Protein AF-A0A8C0KPA8-F1 (afdb_monomer_lite)

Structure (mmCIF, N/CA/C/O backbone):
data_AF-A0A8C0KPA8-F1
#
_entry.id   AF-A0A8C0KPA8-F1
#
loop_
_atom_site.group_PDB
_atom_site.id
_atom_site.type_symbol
_atom_site.label_atom_id
_atom_site.label_alt_id
_atom_site.label_comp_id
_atom_site.label_asym_id
_atom_site.label_entity_id
_atom_site.label_seq_id
_atom_site.pdbx_PDB_ins_code
_atom_site.Cartn_x
_atom_site.Cartn_y
_atom_site.Cartn_z
_atom_site.occupancy
_atom_site.B_iso_or_equiv
_atom_site.auth_seq_id
_atom_site.auth_comp_id
_atom_site.auth_asym_id
_atom_site.auth_atom_id
_atom_site.pdbx_PDB_model_num
ATOM 1 N N . MET A 1 1 ? -35.218 -19.681 80.958 1.00 49.50 1 MET A N 1
ATOM 2 C CA . MET A 1 1 ? -35.627 -18.274 80.816 1.00 49.50 1 MET A CA 1
ATOM 3 C C . MET A 1 1 ? -36.158 -18.146 79.403 1.00 49.50 1 MET A C 1
ATOM 5 O O . MET A 1 1 ? -35.363 -18.116 78.474 1.00 49.50 1 MET A O 1
ATOM 9 N N . GLU A 1 2 ? -37.473 -18.276 79.237 1.00 62.97 2 GLU A N 1
ATOM 10 C CA . GLU A 1 2 ? -38.130 -18.015 77.952 1.00 62.97 2 GLU A CA 1
ATOM 11 C C . GLU A 1 2 ? -38.094 -16.503 77.719 1.00 62.97 2 GLU A C 1
ATOM 13 O O . GLU A 1 2 ? -38.384 -15.735 78.635 1.00 62.97 2 GLU A O 1
ATOM 18 N N . LEU A 1 3 ? -37.645 -16.081 76.537 1.00 61.56 3 LEU A N 1
ATOM 19 C CA . LEU A 1 3 ? -37.678 -14.677 76.136 1.00 61.56 3 LEU A CA 1
ATOM 20 C C . LEU A 1 3 ? -39.133 -14.197 76.116 1.00 61.56 3 LEU A C 1
ATOM 22 O O . LEU A 1 3 ? -39.991 -14.867 75.541 1.00 61.56 3 LEU A O 1
ATOM 26 N N . GLU A 1 4 ? -39.401 -13.042 76.732 1.00 80.50 4 GLU A N 1
ATOM 27 C CA . GLU A 1 4 ? -40.733 -12.439 76.714 1.00 80.50 4 GLU A CA 1
ATOM 28 C C . GLU A 1 4 ? -41.182 -12.206 75.255 1.00 80.50 4 GLU A C 1
ATOM 30 O O . GLU A 1 4 ? -40.406 -11.668 74.456 1.00 80.50 4 GLU A O 1
ATOM 35 N N . PRO A 1 5 ? -42.418 -12.588 74.879 1.00 83.69 5 PRO A N 1
ATOM 36 C CA . PRO A 1 5 ? -42.917 -12.503 73.502 1.00 83.69 5 PRO A CA 1
ATOM 37 C C . PRO A 1 5 ? -42.788 -11.110 72.871 1.00 83.69 5 PRO A C 1
ATOM 39 O O . PRO A 1 5 ? -42.622 -10.979 71.660 1.00 83.69 5 PRO A O 1
ATOM 42 N N . GLU A 1 6 ? -42.851 -10.068 73.695 1.00 87.25 6 GLU A N 1
ATOM 43 C CA . GLU A 1 6 ? -42.742 -8.665 73.292 1.00 87.25 6 GLU A CA 1
ATOM 44 C C . GLU A 1 6 ? -41.330 -8.312 72.808 1.00 87.25 6 GLU A C 1
ATOM 46 O O . GLU A 1 6 ? -41.174 -7.571 71.835 1.00 87.25 6 GLU A O 1
ATOM 51 N N . LEU A 1 7 ? -40.305 -8.907 73.423 1.00 90.94 7 LEU A N 1
ATOM 52 C CA . LEU A 1 7 ? -38.902 -8.681 73.085 1.00 90.94 7 LEU A CA 1
ATOM 53 C C . LEU A 1 7 ? -38.550 -9.344 71.745 1.00 90.94 7 LEU A C 1
ATOM 55 O O . LEU A 1 7 ? -37.942 -8.714 70.882 1.00 90.94 7 LEU A O 1
ATOM 59 N N . LEU A 1 8 ? -39.047 -10.566 71.519 1.00 91.25 8 LEU A N 1
ATOM 60 C CA . LEU A 1 8 ? -38.933 -11.261 70.228 1.00 91.25 8 LEU A CA 1
ATOM 61 C C . LEU A 1 8 ? -39.644 -10.503 69.098 1.00 91.25 8 LEU A C 1
ATOM 63 O O . LEU A 1 8 ? -39.168 -10.466 67.963 1.00 91.25 8 LEU A O 1
ATOM 67 N N . LEU A 1 9 ? -40.792 -9.889 69.396 1.00 94.06 9 LEU A N 1
ATOM 68 C CA . LEU A 1 9 ? -41.560 -9.127 68.415 1.00 94.06 9 LEU A CA 1
ATOM 69 C C . LEU A 1 9 ? -40.837 -7.832 68.019 1.00 94.06 9 LEU A C 1
ATOM 71 O O . LEU A 1 9 ? -40.849 -7.461 66.842 1.00 94.06 9 LEU A O 1
ATOM 75 N N . GLN A 1 10 ? -40.181 -7.170 68.973 1.00 94.06 10 GLN A N 1
ATOM 76 C CA . GLN A 1 10 ? -39.351 -5.996 68.710 1.00 94.06 10 GLN A CA 1
ATOM 77 C C . GLN A 1 10 ? -38.107 -6.3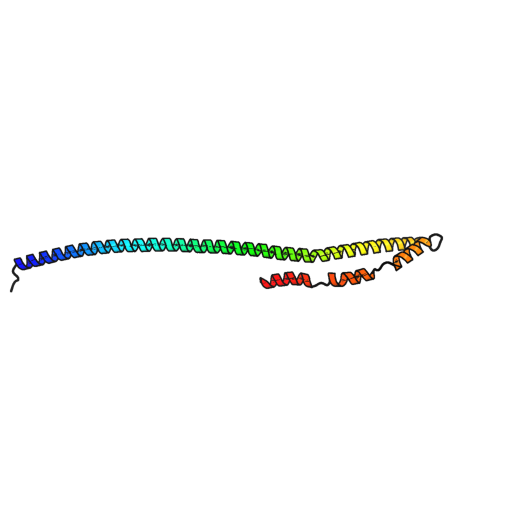50 67.877 1.00 94.06 10 GLN A C 1
ATOM 79 O O . GLN A 1 10 ? -37.858 -5.713 66.854 1.00 94.06 10 GLN A O 1
ATOM 84 N N . GLU A 1 11 ? -37.389 -7.417 68.231 1.00 95.00 11 GLU A N 1
ATOM 85 C CA . GLU A 1 11 ? -36.206 -7.881 67.490 1.00 95.00 11 GLU A CA 1
ATOM 86 C C . GLU A 1 11 ? -36.548 -8.292 66.044 1.00 95.00 11 GLU A C 1
ATOM 88 O O . GLU A 1 11 ? -35.823 -7.975 65.093 1.00 95.00 11 GLU A O 1
ATOM 93 N N . ALA A 1 12 ? -37.703 -8.934 65.839 1.00 95.81 12 ALA A N 1
ATOM 94 C CA . ALA A 1 12 ? -38.192 -9.271 64.506 1.00 95.81 12 ALA A CA 1
ATOM 95 C C . ALA A 1 12 ? -38.477 -8.020 63.657 1.00 95.81 12 ALA A C 1
ATOM 97 O O . ALA A 1 12 ? -38.182 -8.012 62.460 1.00 95.81 12 ALA A O 1
ATOM 98 N N . ARG A 1 13 ? -39.021 -6.949 64.253 1.00 96.44 13 ARG A N 1
ATOM 99 C CA . ARG A 1 13 ? -39.269 -5.678 63.548 1.00 96.44 13 ARG A CA 1
ATOM 100 C C . ARG A 1 13 ? -37.968 -5.026 63.094 1.00 96.44 13 ARG A C 1
ATOM 102 O O . ARG A 1 13 ? -37.858 -4.668 61.923 1.00 96.44 13 ARG A O 1
ATOM 109 N N . GLU A 1 14 ? -36.985 -4.939 63.983 1.00 96.94 14 GLU A N 1
ATOM 110 C CA . GLU A 1 14 ? -35.662 -4.378 63.679 1.00 96.94 14 GLU A CA 1
ATOM 111 C C . GLU A 1 14 ? -34.947 -5.195 62.594 1.00 96.94 14 GLU A C 1
ATOM 113 O O . GLU A 1 14 ? -34.404 -4.640 61.637 1.00 96.94 14 GLU A O 1
ATOM 118 N N . SER A 1 15 ? -35.042 -6.526 62.670 1.00 97.12 15 SER A N 1
ATOM 119 C CA . SER A 1 15 ? -34.506 -7.433 61.649 1.00 97.12 15 SER A CA 1
ATOM 120 C C . SER A 1 15 ? -35.165 -7.230 60.281 1.00 97.12 15 SER A C 1
ATOM 122 O O . SER A 1 15 ? -34.482 -7.207 59.253 1.00 97.12 15 SER A O 1
ATOM 124 N N . VAL A 1 16 ? -36.490 -7.049 60.242 1.00 98.06 16 VAL A N 1
ATOM 125 C CA . VAL A 1 16 ? -37.224 -6.755 59.002 1.00 98.06 16 VAL A CA 1
ATOM 126 C C . VAL A 1 16 ? -36.798 -5.406 58.426 1.00 98.06 16 VAL A C 1
ATOM 128 O O . VAL A 1 16 ? -36.574 -5.306 57.218 1.00 98.06 16 VAL A O 1
ATOM 131 N N . GLU A 1 17 ? -36.649 -4.379 59.258 1.00 98.00 17 GLU A N 1
ATOM 132 C CA . GLU A 1 17 ? -36.230 -3.048 58.816 1.00 98.00 17 GLU A CA 1
ATOM 133 C C . GLU A 1 17 ? -34.793 -3.058 58.263 1.00 98.00 17 GLU A C 1
ATOM 135 O O . GLU A 1 17 ? -34.533 -2.530 57.173 1.00 98.00 17 GLU A O 1
ATOM 140 N N . ALA A 1 18 ? -33.879 -3.771 58.929 1.00 97.94 18 ALA A N 1
ATOM 141 C CA . ALA A 1 18 ? -32.518 -4.000 58.450 1.00 97.94 18 ALA A CA 1
ATOM 142 C C . ALA A 1 18 ? -32.502 -4.739 57.099 1.00 97.94 18 ALA A C 1
ATOM 144 O O . ALA A 1 18 ? -31.841 -4.297 56.153 1.00 97.94 18 ALA A O 1
ATOM 145 N N . ALA A 1 19 ? -33.285 -5.814 56.958 1.00 98.25 19 ALA A N 1
ATOM 146 C CA . ALA A 1 19 ? -33.400 -6.564 55.707 1.00 98.25 19 ALA A CA 1
ATOM 147 C C . ALA A 1 19 ? -33.981 -5.711 54.565 1.00 98.25 19 ALA A C 1
ATOM 149 O O . ALA A 1 19 ? -33.520 -5.788 53.421 1.00 98.25 19 ALA A O 1
ATOM 150 N N . GLN A 1 20 ? -34.965 -4.854 54.856 1.00 98.31 20 GLN A N 1
ATOM 151 C CA . GLN A 1 20 ? -35.514 -3.910 53.881 1.00 98.31 20 GLN A CA 1
ATOM 152 C C . GLN A 1 20 ? -34.472 -2.883 53.433 1.00 98.31 20 GLN A C 1
ATOM 154 O O . GLN A 1 20 ? -34.390 -2.586 52.236 1.00 98.31 20 GLN A O 1
ATOM 159 N N . SER A 1 21 ? -33.669 -2.363 54.363 1.00 98.38 21 SER A N 1
ATOM 160 C CA . SER A 1 21 ? -32.569 -1.452 54.049 1.00 98.38 21 SER A CA 1
ATOM 161 C C . SER A 1 21 ? -31.531 -2.122 53.146 1.00 98.38 21 SER A C 1
ATOM 163 O O . SER A 1 21 ? -31.235 -1.616 52.061 1.00 98.38 21 SER A O 1
ATOM 165 N N . TYR A 1 22 ? -31.090 -3.327 53.513 1.00 98.19 22 TYR A N 1
ATOM 166 C CA . TYR A 1 22 ? -30.120 -4.100 52.741 1.00 98.19 22 TYR A CA 1
ATOM 167 C C . TYR A 1 22 ? -30.622 -4.428 51.328 1.00 98.19 22 TYR A C 1
ATOM 169 O O . TYR A 1 22 ? -29.901 -4.260 50.344 1.00 98.19 22 TYR A O 1
ATOM 177 N N . ARG A 1 23 ? -31.901 -4.804 51.187 1.00 98.44 23 ARG A N 1
ATOM 178 C CA . ARG A 1 23 ? -32.532 -5.034 49.878 1.00 98.44 23 ARG A CA 1
ATOM 179 C C . ARG A 1 23 ? -32.490 -3.787 48.988 1.00 98.44 23 ARG A C 1
ATOM 181 O O . ARG A 1 23 ? -32.254 -3.916 47.786 1.00 98.44 23 ARG A O 1
ATOM 188 N N . ARG A 1 24 ? -32.725 -2.591 49.546 1.00 98.44 24 ARG A N 1
ATOM 189 C CA . ARG A 1 24 ? -32.636 -1.325 48.792 1.00 98.44 24 ARG A CA 1
ATOM 190 C C . ARG A 1 24 ? -31.210 -1.069 48.313 1.00 98.44 24 ARG A C 1
ATOM 192 O O . ARG A 1 24 ? -31.022 -0.762 47.138 1.00 98.44 24 ARG A O 1
ATOM 199 N N . GLU A 1 25 ? -30.223 -1.255 49.185 1.00 98.62 25 GLU A N 1
ATOM 200 C CA . GLU A 1 25 ? -28.813 -1.058 48.841 1.00 98.62 25 GLU A CA 1
ATOM 201 C C . GLU A 1 25 ? -28.343 -2.047 47.761 1.00 98.62 25 GLU A C 1
ATOM 203 O O . GLU A 1 25 ? -27.729 -1.649 46.769 1.00 98.62 25 GLU A O 1
ATOM 208 N N . LEU A 1 26 ? -28.703 -3.330 47.880 1.00 98.62 26 LEU A N 1
ATOM 209 C CA . LEU A 1 26 ? -28.431 -4.326 46.840 1.00 98.62 26 LEU A CA 1
ATOM 210 C C . LEU A 1 26 ? -29.101 -3.966 45.509 1.00 98.62 26 LEU A C 1
ATOM 212 O O . LEU A 1 26 ? -28.491 -4.130 44.452 1.00 98.62 26 LEU A O 1
ATOM 216 N N . GLY A 1 27 ? -30.326 -3.435 45.547 1.00 98.56 27 GLY A N 1
ATOM 217 C CA . GLY A 1 27 ? -31.019 -2.928 44.363 1.00 98.56 27 GLY A CA 1
ATOM 218 C C . GLY A 1 27 ? -30.236 -1.817 43.656 1.00 98.56 27 GLY A C 1
ATOM 219 O O . GLY A 1 27 ? -30.047 -1.877 42.439 1.00 98.56 27 GLY A O 1
ATOM 220 N N . GLN A 1 28 ? -29.712 -0.851 44.416 1.00 98.50 28 GLN A N 1
ATOM 221 C CA . GLN A 1 28 ? -28.872 0.227 43.882 1.00 98.50 28 GLN A CA 1
ATOM 222 C C . GLN A 1 28 ? -27.557 -0.308 43.300 1.00 98.50 28 GLN A C 1
ATOM 224 O O . GLN A 1 28 ? -27.184 0.053 42.182 1.00 98.50 28 GLN A O 1
ATOM 229 N N . ARG A 1 29 ? -26.878 -1.226 44.000 1.00 98.56 29 ARG A N 1
ATOM 230 C CA . ARG A 1 29 ? -25.639 -1.854 43.507 1.00 98.56 29 ARG A CA 1
ATOM 231 C C . ARG A 1 29 ? -25.871 -2.643 42.217 1.00 98.56 29 ARG A C 1
ATOM 233 O O . ARG A 1 29 ? -25.063 -2.551 41.295 1.00 98.56 29 ARG A O 1
ATOM 240 N N . LEU A 1 30 ? -26.986 -3.369 42.104 1.00 98.75 30 LEU A N 1
ATOM 241 C CA . LEU A 1 30 ? -27.364 -4.075 40.873 1.00 98.75 30 LEU A CA 1
ATOM 242 C C . LEU A 1 30 ? -27.599 -3.112 39.705 1.00 98.75 30 LEU A C 1
ATOM 244 O O . LEU A 1 30 ? -27.206 -3.415 38.577 1.00 98.75 30 LEU A O 1
ATOM 248 N N . GLN A 1 31 ? -28.216 -1.956 39.955 1.00 98.44 31 GLN A N 1
ATOM 249 C CA . GLN A 1 31 ? -28.381 -0.921 38.937 1.00 98.44 31 GLN A CA 1
ATOM 250 C C . GLN A 1 31 ? -27.027 -0.350 38.497 1.00 98.44 31 GLN A C 1
ATOM 252 O O . GLN A 1 31 ? -26.763 -0.285 37.297 1.00 98.44 31 GLN A O 1
ATOM 257 N N . GLY A 1 32 ? -26.140 -0.036 39.447 1.00 98.62 32 GLY A N 1
ATOM 258 C CA . GLY A 1 32 ? -24.773 0.404 39.154 1.00 98.62 32 GLY A CA 1
ATOM 259 C C . GLY A 1 32 ? -23.986 -0.624 38.335 1.00 98.62 32 GLY A C 1
ATOM 260 O O . GLY A 1 32 ? -23.309 -0.267 37.375 1.00 98.62 32 GLY A O 1
ATOM 261 N N . LEU A 1 33 ? -24.141 -1.917 38.635 1.00 98.75 33 LEU A N 1
ATOM 262 C CA . LEU A 1 33 ? -23.484 -2.994 37.892 1.00 98.75 33 LEU A CA 1
ATOM 263 C C . LEU A 1 33 ? -23.994 -3.106 36.446 1.00 98.75 33 LEU A C 1
ATOM 265 O O . LEU A 1 33 ? -23.212 -3.351 35.526 1.00 98.75 33 LEU A O 1
ATOM 269 N N . ARG A 1 34 ? -25.303 -2.918 36.225 1.00 98.69 34 ARG A N 1
ATOM 270 C CA . ARG A 1 34 ? -25.888 -2.888 34.872 1.00 98.69 34 ARG A CA 1
ATOM 271 C C . ARG A 1 34 ? -25.338 -1.722 34.060 1.00 98.69 34 ARG A C 1
ATOM 273 O O . ARG A 1 34 ? -24.989 -1.915 32.898 1.00 98.69 34 ARG A O 1
ATOM 280 N N . GLU A 1 35 ? -25.221 -0.557 34.683 1.00 98.69 35 GLU A N 1
ATOM 281 C CA . GLU A 1 35 ? -24.696 0.644 34.042 1.00 98.69 35 GLU A CA 1
ATOM 282 C C . GLU A 1 35 ? -23.203 0.509 33.714 1.00 98.69 35 GLU A C 1
ATOM 284 O O . GLU A 1 35 ? -22.807 0.708 32.568 1.00 98.69 35 GLU A O 1
ATOM 289 N N . ALA A 1 36 ? -22.387 0.033 34.658 1.00 98.62 36 ALA A N 1
ATOM 290 C CA . ALA A 1 36 ? -20.976 -0.258 34.407 1.00 98.62 36 ALA A CA 1
ATOM 291 C C . ALA A 1 36 ? -20.798 -1.260 33.252 1.00 98.62 36 ALA A C 1
ATOM 293 O O . ALA A 1 36 ? -19.953 -1.083 32.374 1.00 98.62 36 ALA A O 1
ATOM 294 N N . ARG A 1 37 ? -21.646 -2.297 33.190 1.00 98.81 37 ARG A N 1
ATOM 295 C CA . ARG A 1 37 ? -21.622 -3.275 32.094 1.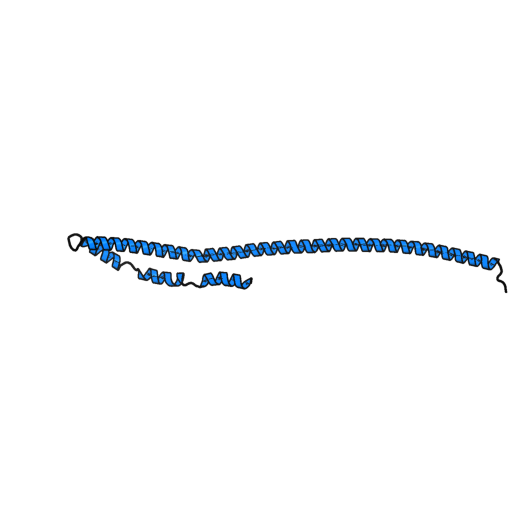00 98.81 37 ARG A CA 1
ATOM 296 C C . ARG A 1 37 ? -21.976 -2.650 30.745 1.00 98.81 37 ARG A C 1
ATOM 298 O O . ARG A 1 37 ? -21.395 -3.047 29.735 1.00 98.81 37 ARG A O 1
ATOM 305 N N . ARG A 1 38 ? -22.927 -1.713 30.714 1.00 98.69 38 ARG A N 1
ATOM 306 C CA . ARG A 1 38 ? -23.296 -0.960 29.507 1.00 98.69 38 ARG A CA 1
ATOM 307 C C . ARG A 1 38 ? -22.117 -0.116 29.028 1.00 98.69 38 ARG A C 1
ATOM 309 O O . ARG A 1 38 ? -21.708 -0.263 27.881 1.00 98.69 38 ARG A O 1
ATOM 316 N N . GLN A 1 39 ? -21.513 0.655 29.930 1.00 98.69 39 GLN A N 1
ATOM 317 C CA . GLN A 1 39 ? -20.366 1.513 29.627 1.00 98.69 39 GLN A CA 1
ATOM 318 C C . GLN A 1 39 ? -19.177 0.723 29.077 1.00 98.69 39 GLN A C 1
ATOM 320 O O . GLN A 1 39 ? -18.605 1.119 28.067 1.00 98.69 39 GLN A O 1
ATOM 325 N N . ILE A 1 40 ? -18.846 -0.429 29.674 1.00 98.69 40 ILE A N 1
ATOM 326 C CA . ILE A 1 40 ? -17.767 -1.301 29.177 1.00 98.69 40 ILE A CA 1
ATOM 327 C C . ILE A 1 40 ? -18.056 -1.791 27.753 1.00 98.69 40 ILE A C 1
ATOM 329 O O . ILE A 1 40 ? -17.156 -1.849 26.920 1.00 98.69 40 ILE A O 1
ATOM 333 N N . LYS A 1 41 ? -19.304 -2.166 27.449 1.00 98.75 41 LYS A N 1
ATOM 334 C CA . LYS A 1 41 ? -19.667 -2.629 26.101 1.00 98.75 41 LYS A CA 1
ATOM 335 C C . LYS A 1 41 ? -19.585 -1.507 25.069 1.00 98.75 41 LYS A C 1
ATOM 337 O O . LYS A 1 41 ? -19.109 -1.748 23.960 1.00 98.75 41 LYS A O 1
ATOM 342 N N . GLU A 1 42 ? -20.047 -0.314 25.430 1.00 98.75 42 GLU A N 1
ATOM 343 C CA . GLU A 1 42 ? -20.021 0.863 24.561 1.00 98.75 42 GLU A CA 1
ATOM 344 C C . GLU A 1 42 ? -18.593 1.327 24.294 1.00 98.75 42 GLU A C 1
ATOM 346 O O . GLU A 1 42 ? -18.214 1.449 23.129 1.00 98.75 42 GLU A O 1
ATOM 351 N N . SER A 1 43 ? -17.775 1.477 25.339 1.00 98.69 43 SER A N 1
ATOM 352 C CA . SER A 1 43 ? -16.372 1.866 25.190 1.00 98.69 43 SER A CA 1
ATOM 353 C C . SER A 1 43 ? -15.598 0.833 24.376 1.00 98.69 43 SER A C 1
ATOM 355 O O . SER A 1 43 ? -14.910 1.195 23.427 1.00 98.69 43 SER A O 1
ATOM 357 N N . ALA A 1 44 ? -15.796 -0.464 24.634 1.00 98.75 44 ALA A N 1
ATOM 358 C CA . ALA A 1 44 ? -15.176 -1.517 23.839 1.00 98.75 44 ALA A CA 1
ATOM 359 C C . ALA A 1 44 ? -15.6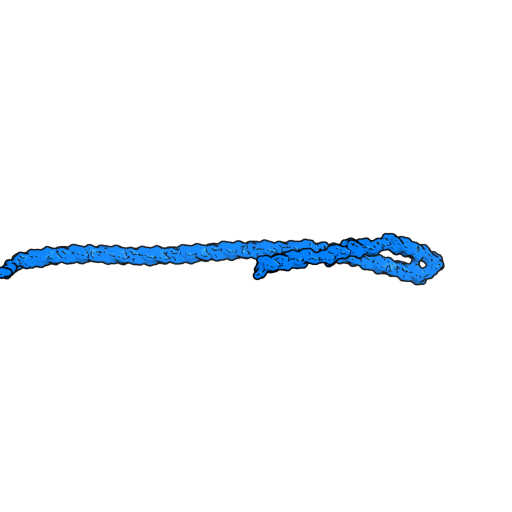12 -1.478 22.365 1.00 98.75 44 ALA A C 1
ATOM 361 O O . ALA A 1 44 ? -14.816 -1.814 21.489 1.00 98.75 44 ALA A O 1
ATOM 362 N N . SER A 1 45 ? -16.861 -1.103 22.065 1.00 98.75 45 SER A N 1
ATOM 363 C CA . SER A 1 45 ? -17.304 -0.931 20.677 1.00 98.75 45 SER A CA 1
ATOM 364 C C . SER A 1 45 ? -16.631 0.253 20.010 1.00 98.75 45 SER A C 1
ATOM 366 O O . SER A 1 45 ? -16.034 0.080 18.953 1.00 98.75 45 SER A O 1
ATOM 368 N N . GLN A 1 46 ? -16.640 1.409 20.668 1.00 98.75 46 GLN A N 1
ATOM 369 C CA . GLN A 1 46 ? -15.992 2.616 20.166 1.00 98.75 46 GLN A CA 1
ATOM 370 C C . GLN A 1 46 ? -14.498 2.387 19.925 1.00 98.75 46 GLN A C 1
ATOM 372 O O . GLN A 1 46 ? -13.993 2.707 18.853 1.00 98.75 46 GLN A O 1
ATOM 377 N N . THR A 1 47 ? -13.791 1.755 20.867 1.00 98.69 47 THR A N 1
ATOM 378 C CA . THR A 1 47 ? -12.371 1.425 20.700 1.00 98.69 47 THR A CA 1
ATOM 379 C C . THR A 1 47 ? -12.143 0.489 19.515 1.00 98.69 47 THR A C 1
ATOM 381 O O . THR A 1 47 ? -11.217 0.712 18.738 1.00 98.69 47 THR A O 1
ATOM 384 N N . ARG A 1 48 ? -12.987 -0.536 19.328 1.00 98.88 48 ARG A N 1
ATOM 385 C CA . ARG A 1 48 ? -12.890 -1.430 18.162 1.00 98.88 48 ARG A CA 1
ATOM 386 C C . ARG A 1 48 ? -13.064 -0.670 16.849 1.00 98.88 48 ARG A C 1
ATOM 388 O O . ARG A 1 48 ? -12.325 -0.944 15.906 1.00 98.88 48 ARG A O 1
ATOM 395 N N . ASP A 1 49 ? -14.011 0.257 16.785 1.00 98.81 49 ASP A N 1
ATOM 396 C CA . ASP A 1 49 ? -14.296 1.017 15.566 1.00 98.81 49 ASP A CA 1
ATOM 397 C C . ASP A 1 49 ? -13.172 2.015 15.253 1.00 98.81 49 ASP A C 1
ATOM 399 O O . ASP A 1 49 ? -12.696 2.060 14.120 1.00 98.81 49 ASP A O 1
ATOM 403 N N . VAL A 1 50 ? -12.650 2.712 16.269 1.00 98.75 50 VAL A N 1
ATOM 404 C CA . VAL A 1 50 ? -11.486 3.604 16.134 1.00 98.75 50 VAL A CA 1
ATOM 405 C C . VAL A 1 50 ? -10.249 2.843 15.660 1.00 98.75 50 VAL A C 1
ATOM 407 O O . VAL A 1 50 ? -9.568 3.297 14.744 1.00 98.75 50 VAL A O 1
ATOM 410 N N . LEU A 1 51 ? -9.963 1.668 16.232 1.00 98.88 51 LEU A N 1
ATOM 411 C CA . LEU A 1 51 ? -8.822 0.852 15.805 1.00 98.88 51 LEU A CA 1
ATOM 412 C C . LEU A 1 51 ? -8.958 0.414 14.344 1.00 98.88 51 LEU A C 1
ATOM 414 O O . LEU A 1 51 ? -8.005 0.530 13.577 1.00 98.88 51 LEU A O 1
ATOM 418 N N . LYS A 1 52 ? -10.142 -0.060 13.939 1.00 98.81 52 LYS A N 1
ATOM 419 C CA . LYS A 1 52 ? -10.395 -0.440 12.541 1.00 98.81 52 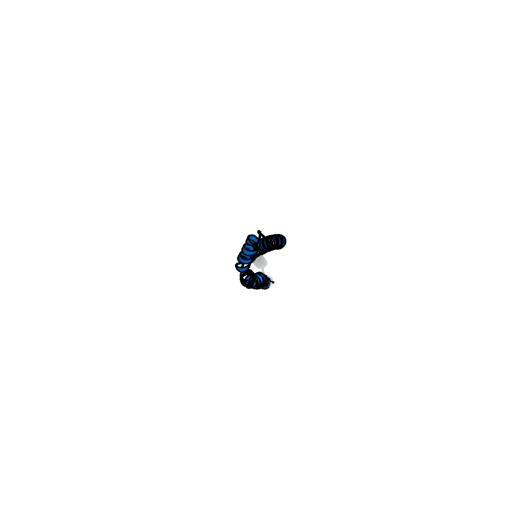LYS A CA 1
ATOM 420 C C . LYS A 1 52 ? -10.182 0.738 11.598 1.00 98.81 52 LYS A C 1
ATOM 422 O O . LYS A 1 52 ? -9.516 0.569 10.581 1.00 98.81 52 LYS A O 1
ATOM 427 N N . GLN A 1 53 ? -10.715 1.908 11.947 1.00 98.75 53 GLN A N 1
ATOM 428 C CA . GLN A 1 53 ? -10.552 3.111 11.141 1.00 98.75 53 GLN A CA 1
ATOM 429 C C . GLN A 1 53 ? -9.075 3.494 11.019 1.00 98.75 53 GLN A C 1
ATOM 431 O O . GLN A 1 53 ? -8.575 3.624 9.908 1.00 98.75 53 GLN A O 1
ATOM 436 N N . HIS A 1 54 ? -8.353 3.547 12.140 1.00 98.75 54 HIS A N 1
ATOM 437 C CA . HIS A 1 54 ? -6.936 3.900 12.160 1.00 98.75 54 HIS A CA 1
ATOM 438 C C . HIS A 1 54 ? -6.088 2.989 11.261 1.00 98.75 54 HIS A C 1
ATOM 440 O O . HIS A 1 54 ? -5.280 3.468 10.467 1.00 98.75 54 HIS A O 1
ATOM 446 N N . PHE A 1 55 ? -6.292 1.670 11.332 1.00 98.75 55 PHE A N 1
ATOM 447 C CA . PHE A 1 55 ? -5.558 0.735 10.478 1.00 98.75 55 PHE A CA 1
ATOM 448 C C . PHE A 1 55 ? -5.987 0.795 9.009 1.00 98.75 55 PHE A C 1
ATOM 450 O O . PHE A 1 55 ? -5.161 0.531 8.136 1.00 98.75 55 PHE A O 1
ATOM 457 N N . ASN A 1 56 ? -7.240 1.137 8.710 1.00 98.69 56 ASN A N 1
ATOM 458 C CA . ASN A 1 56 ? -7.675 1.362 7.333 1.00 98.69 56 ASN A CA 1
ATOM 459 C C . ASN A 1 56 ? -7.033 2.626 6.747 1.00 98.69 56 ASN A C 1
ATOM 461 O O . ASN A 1 56 ? -6.528 2.577 5.627 1.00 98.69 56 ASN A O 1
ATOM 465 N N . ASP A 1 57 ? -6.968 3.712 7.518 1.00 98.69 57 ASP A N 1
ATOM 466 C CA . ASP A 1 57 ? -6.303 4.955 7.114 1.00 98.69 57 ASP A CA 1
ATOM 467 C C . ASP A 1 57 ? -4.800 4.739 6.904 1.00 98.69 57 ASP A C 1
ATOM 469 O O . ASP A 1 57 ? -4.230 5.200 5.911 1.00 98.69 57 ASP A O 1
ATOM 473 N N . LEU A 1 58 ? -4.160 3.973 7.796 1.00 98.69 58 LEU A N 1
ATOM 474 C CA . LEU A 1 58 ? -2.749 3.617 7.671 1.00 98.69 58 LEU A CA 1
ATOM 475 C C . LEU A 1 58 ? -2.490 2.787 6.408 1.00 98.69 58 LEU A C 1
ATOM 477 O O . LEU A 1 58 ? -1.569 3.097 5.656 1.00 98.69 58 LEU A O 1
ATOM 481 N N . LYS A 1 59 ? -3.319 1.768 6.139 1.00 98.62 59 LYS A N 1
ATOM 482 C CA . LYS A 1 59 ? -3.229 0.966 4.906 1.00 98.62 59 LYS A CA 1
ATOM 483 C C . LYS A 1 59 ? -3.420 1.824 3.660 1.00 98.62 59 LYS A C 1
ATOM 485 O O . LYS A 1 59 ? -2.659 1.675 2.712 1.00 98.62 59 LYS A O 1
ATOM 490 N N . GLY A 1 60 ? -4.402 2.726 3.670 1.00 98.56 60 GLY A N 1
ATOM 491 C CA . GLY A 1 60 ? -4.650 3.642 2.558 1.00 98.56 60 GLY A CA 1
ATOM 492 C C . GLY A 1 60 ? -3.481 4.597 2.316 1.00 98.56 60 GLY A C 1
ATOM 493 O O . GLY A 1 60 ? -3.093 4.815 1.173 1.00 98.56 60 GLY A O 1
ATOM 494 N N . THR A 1 61 ? -2.881 5.123 3.384 1.00 98.56 61 THR A N 1
ATOM 495 C CA . THR A 1 61 ? -1.707 6.006 3.297 1.00 98.56 61 THR A CA 1
ATOM 496 C C . THR A 1 61 ? -0.485 5.258 2.771 1.00 98.56 61 THR A C 1
ATOM 498 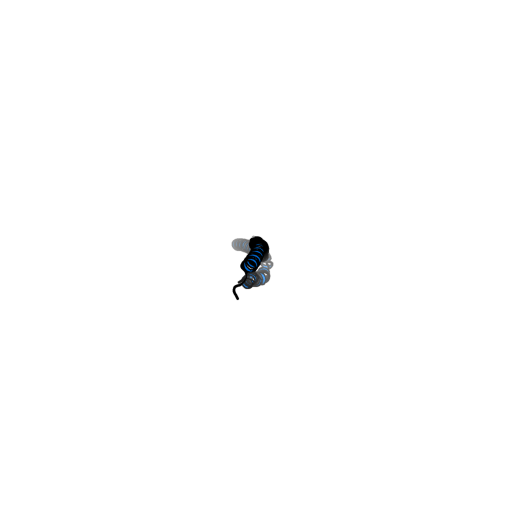O O . THR A 1 61 ? 0.167 5.728 1.844 1.00 98.56 61 THR A O 1
ATOM 501 N N . LEU A 1 62 ? -0.201 4.070 3.313 1.00 98.62 62 LEU A N 1
ATOM 502 C CA . LEU A 1 62 ? 0.912 3.239 2.859 1.00 98.62 62 LEU A CA 1
ATOM 503 C C . LEU A 1 62 ? 0.739 2.815 1.396 1.00 98.62 62 LEU A C 1
ATOM 505 O O . LEU A 1 62 ? 1.702 2.872 0.643 1.00 98.62 62 LEU A O 1
ATOM 509 N N . GLY A 1 63 ? -0.478 2.440 0.988 1.00 98.50 63 GLY A N 1
ATOM 510 C CA . GLY A 1 63 ? -0.788 2.102 -0.402 1.00 98.50 63 GLY A CA 1
ATOM 511 C C . GLY A 1 63 ? -0.445 3.243 -1.358 1.00 98.50 63 GLY A C 1
ATOM 512 O O . GLY A 1 63 ? 0.309 3.035 -2.299 1.00 98.50 63 GLY A O 1
ATOM 513 N N . LYS A 1 64 ? -0.888 4.469 -1.050 1.00 98.44 64 LYS A N 1
ATOM 514 C CA . LYS A 1 64 ? -0.560 5.653 -1.861 1.00 98.44 64 LYS A CA 1
ATOM 515 C C . LYS A 1 64 ? 0.944 5.904 -1.962 1.00 98.44 64 LYS A C 1
ATOM 517 O O . LYS A 1 64 ? 1.437 6.146 -3.054 1.00 98.44 64 LYS A O 1
ATOM 522 N N . LEU A 1 65 ? 1.675 5.807 -0.849 1.00 98.50 65 LEU A N 1
ATOM 523 C CA . LEU A 1 65 ? 3.131 5.994 -0.851 1.00 98.50 65 LEU A CA 1
ATOM 524 C C . LEU A 1 65 ? 3.853 4.929 -1.689 1.00 98.50 65 LEU A C 1
ATOM 526 O O . LEU A 1 65 ? 4.841 5.233 -2.356 1.00 98.50 65 LEU A O 1
ATOM 530 N N . LEU A 1 66 ? 3.370 3.683 -1.663 1.00 98.25 66 LEU A N 1
ATOM 531 C CA . LEU A 1 66 ? 3.906 2.608 -2.498 1.00 98.25 66 LEU A CA 1
ATOM 532 C C . LEU A 1 66 ? 3.613 2.853 -3.982 1.00 98.25 66 LEU A C 1
ATOM 534 O O . LEU A 1 66 ? 4.520 2.696 -4.796 1.00 98.25 66 LEU A O 1
ATOM 538 N N . ASP A 1 67 ? 2.399 3.288 -4.322 1.00 98.38 67 ASP A N 1
ATOM 539 C CA . ASP A 1 67 ? 2.017 3.626 -5.697 1.00 98.38 67 ASP A CA 1
ATOM 540 C C . ASP A 1 67 ? 2.851 4.803 -6.233 1.00 98.38 67 ASP A C 1
ATOM 542 O O . ASP A 1 67 ? 3.405 4.728 -7.329 1.00 98.38 67 ASP A O 1
ATOM 546 N N . GLU A 1 68 ? 3.018 5.867 -5.441 1.00 98.12 68 GLU A N 1
ATOM 547 C CA . GLU A 1 68 ? 3.870 7.015 -5.779 1.00 98.12 68 GLU A CA 1
ATOM 548 C C . GLU A 1 68 ? 5.331 6.593 -5.991 1.00 98.12 68 GLU A C 1
ATOM 550 O O . GLU A 1 68 ? 5.977 7.010 -6.962 1.00 98.12 68 GLU A O 1
ATOM 555 N N . ARG A 1 69 ? 5.859 5.726 -5.114 1.00 96.44 69 ARG A N 1
ATOM 556 C CA . ARG A 1 69 ? 7.230 5.224 -5.250 1.00 96.44 69 ARG A CA 1
ATOM 557 C C . ARG A 1 69 ? 7.385 4.346 -6.487 1.00 96.44 69 ARG A C 1
ATOM 559 O O . ARG A 1 69 ? 8.400 4.468 -7.167 1.00 96.44 69 ARG A O 1
ATOM 566 N N . LEU A 1 70 ? 6.401 3.502 -6.792 1.00 96.19 70 LEU A N 1
ATOM 567 C CA . LEU A 1 70 ? 6.402 2.669 -7.992 1.00 96.19 70 LEU A CA 1
ATOM 568 C C . LEU A 1 70 ? 6.424 3.531 -9.255 1.00 96.19 70 LEU A C 1
ATOM 570 O O . LEU A 1 70 ? 7.273 3.315 -10.113 1.00 96.19 70 LEU A O 1
ATOM 574 N N . VAL A 1 71 ? 5.548 4.535 -9.345 1.00 97.81 71 VAL A N 1
ATOM 575 C CA . VAL A 1 71 ? 5.519 5.468 -10.483 1.00 97.81 71 VAL A CA 1
ATOM 576 C C . VAL A 1 71 ? 6.871 6.155 -10.659 1.00 97.81 71 VAL A C 1
ATOM 578 O O . VAL A 1 71 ? 7.396 6.188 -11.768 1.00 97.81 71 VAL A O 1
ATOM 581 N N . THR A 1 72 ? 7.462 6.645 -9.568 1.00 94.88 72 THR A N 1
ATOM 582 C CA . THR A 1 72 ? 8.786 7.286 -9.605 1.00 94.88 72 THR A CA 1
ATOM 583 C C . THR A 1 72 ? 9.860 6.326 -10.123 1.00 94.88 72 THR A C 1
ATOM 585 O O . THR A 1 72 ? 10.650 6.691 -10.984 1.00 94.88 72 THR A O 1
ATOM 588 N N . LEU A 1 73 ? 9.875 5.079 -9.640 1.00 93.50 73 LEU A N 1
ATOM 589 C CA . LEU A 1 73 ? 10.856 4.079 -10.070 1.00 93.50 73 LEU A CA 1
ATOM 590 C C . LEU A 1 73 ? 10.696 3.687 -11.538 1.00 93.50 73 LEU A C 1
ATOM 592 O O . LEU A 1 73 ? 11.693 3.506 -12.230 1.00 93.50 73 LEU A O 1
ATOM 596 N N . LEU A 1 74 ? 9.460 3.576 -12.022 1.00 94.06 74 LEU A N 1
ATOM 597 C CA . LEU A 1 74 ? 9.197 3.320 -13.437 1.00 94.06 74 LEU A CA 1
ATOM 598 C C . LEU A 1 74 ? 9.699 4.481 -14.305 1.00 94.06 74 LEU A C 1
ATOM 600 O O . LEU A 1 74 ? 10.374 4.243 -15.297 1.00 94.06 74 LEU A O 1
ATOM 604 N N . GLN A 1 75 ? 9.480 5.728 -13.882 1.00 94.56 75 GLN A N 1
ATOM 605 C CA . GLN A 1 75 ? 10.016 6.902 -14.580 1.00 94.56 75 GLN A CA 1
ATOM 606 C C . GLN A 1 75 ? 11.552 6.949 -14.577 1.00 94.56 75 GLN A C 1
ATOM 608 O O . GLN A 1 75 ? 12.153 7.348 -15.575 1.00 94.56 75 GLN A O 1
ATOM 613 N N . GLU A 1 76 ? 12.201 6.546 -13.479 1.00 89.25 76 GLU A N 1
ATOM 614 C CA . GLU A 1 76 ? 13.664 6.412 -13.419 1.00 89.25 76 GLU A CA 1
ATOM 615 C C . GLU A 1 76 ? 14.160 5.370 -14.441 1.00 89.25 76 GLU A C 1
ATOM 617 O O . GLU A 1 76 ? 15.133 5.626 -15.152 1.00 89.25 76 GLU A O 1
ATOM 622 N N . VAL A 1 77 ? 13.467 4.230 -14.566 1.00 89.06 77 VAL A N 1
ATOM 623 C CA . VAL A 1 77 ? 13.767 3.198 -15.576 1.00 89.06 77 VAL A CA 1
ATOM 624 C C . VAL A 1 77 ? 13.596 3.741 -16.995 1.00 89.06 77 VAL A C 1
ATOM 626 O O . VAL A 1 77 ? 14.531 3.622 -17.787 1.00 89.06 77 VAL A O 1
ATOM 629 N N . ASP A 1 78 ? 12.466 4.384 -17.297 1.00 91.19 78 ASP A N 1
ATOM 630 C CA . ASP A 1 78 ? 12.190 4.970 -18.617 1.00 91.19 78 ASP A CA 1
ATOM 631 C C . ASP A 1 78 ? 13.246 6.021 -18.995 1.00 91.19 78 ASP A C 1
ATOM 633 O O . ASP A 1 78 ? 13.707 6.088 -20.135 1.00 91.19 78 ASP A O 1
ATOM 637 N N . THR A 1 79 ? 13.669 6.838 -18.025 1.00 87.75 79 THR A N 1
ATOM 638 C CA . THR A 1 79 ? 14.706 7.857 -18.233 1.00 87.75 79 THR A CA 1
ATOM 639 C C . THR A 1 79 ? 16.038 7.207 -18.596 1.00 87.75 79 THR A C 1
ATOM 641 O O . THR A 1 79 ? 16.665 7.602 -19.578 1.00 87.75 79 THR A O 1
ATOM 644 N N . ILE A 1 80 ? 16.456 6.174 -17.856 1.00 85.12 80 ILE A N 1
ATOM 645 C CA . ILE A 1 80 ? 17.694 5.440 -18.148 1.00 85.12 80 ILE A CA 1
ATOM 646 C C . ILE A 1 80 ? 17.611 4.771 -19.520 1.00 85.12 80 ILE A C 1
ATOM 648 O O . ILE A 1 80 ? 18.568 4.831 -20.291 1.00 85.12 80 ILE A O 1
ATOM 652 N N . GLU A 1 81 ? 16.484 4.150 -19.863 1.00 84.31 81 GLU A N 1
ATOM 653 C CA . GLU A 1 81 ? 16.287 3.562 -21.188 1.00 84.31 81 GLU A CA 1
ATOM 654 C C . GLU A 1 81 ? 16.476 4.619 -22.289 1.00 84.31 81 GLU A C 1
ATOM 656 O O . GLU A 1 81 ? 17.314 4.450 -23.177 1.00 84.31 81 GLU A O 1
ATOM 661 N N . GLN A 1 82 ? 15.788 5.758 -22.193 1.00 86.06 82 GLN A N 1
ATOM 662 C CA . GLN A 1 82 ? 15.887 6.830 -23.186 1.00 86.06 82 GLN A CA 1
ATOM 663 C C . GLN A 1 82 ? 17.302 7.413 -23.299 1.00 86.06 82 GLN A C 1
ATOM 665 O O . GLN A 1 82 ? 17.813 7.612 -24.407 1.00 86.06 82 GLN A O 1
ATOM 670 N N . GLU A 1 83 ? 17.956 7.676 -22.166 1.00 83.12 83 GLU A N 1
ATOM 671 C CA . GLU A 1 83 ? 19.316 8.221 -22.127 1.00 83.12 83 GLU A CA 1
ATOM 672 C C . GLU A 1 83 ? 20.354 7.254 -22.703 1.00 83.12 83 GLU A C 1
ATOM 674 O O . GLU A 1 83 ? 21.382 7.691 -23.224 1.00 83.12 83 GLU A O 1
ATOM 679 N N . THR A 1 84 ? 20.088 5.948 -22.642 1.00 80.88 84 THR A N 1
ATOM 680 C CA . THR A 1 84 ? 21.015 4.917 -23.120 1.00 80.88 84 THR A CA 1
ATOM 681 C C . THR A 1 84 ? 20.777 4.511 -24.571 1.00 80.88 84 THR A C 1
ATOM 683 O O . THR A 1 84 ? 21.746 4.185 -25.256 1.00 80.88 84 THR A O 1
ATOM 686 N N . ILE A 1 85 ? 19.542 4.606 -25.075 1.00 82.88 85 ILE A N 1
ATOM 687 C CA . ILE A 1 85 ? 19.217 4.382 -26.492 1.00 82.88 85 ILE A CA 1
ATOM 688 C C . ILE A 1 85 ? 19.735 5.525 -27.368 1.00 82.88 85 ILE A C 1
ATOM 690 O O . ILE A 1 85 ? 20.342 5.276 -28.408 1.00 82.88 85 ILE A O 1
ATOM 694 N N . LYS A 1 86 ? 19.566 6.784 -26.950 1.00 80.69 86 LYS A N 1
ATOM 695 C CA . LYS A 1 86 ? 19.888 7.948 -27.795 1.00 80.69 86 LYS A CA 1
ATOM 696 C C . LYS A 1 86 ? 21.326 7.946 -28.360 1.00 80.69 86 LYS A C 1
ATOM 698 O O . LYS A 1 86 ? 21.487 8.188 -29.556 1.00 80.69 86 LYS A O 1
ATOM 703 N N . PRO A 1 87 ? 22.385 7.652 -27.578 1.00 78.81 87 PRO A N 1
ATOM 704 C CA . PRO A 1 87 ? 23.736 7.538 -28.124 1.00 78.81 87 PRO A CA 1
ATOM 705 C C . PRO A 1 87 ? 23.893 6.407 -29.147 1.00 78.81 87 PRO A C 1
ATOM 707 O O . PRO A 1 87 ? 24.733 6.530 -30.039 1.00 78.81 87 PRO A O 1
ATOM 710 N N . LEU A 1 88 ? 23.121 5.321 -29.026 1.00 81.50 88 LEU A N 1
ATOM 711 C CA . LEU A 1 88 ? 23.119 4.214 -29.985 1.00 81.50 88 LEU A CA 1
ATOM 712 C C . LEU A 1 88 ? 22.467 4.641 -31.302 1.00 81.50 88 LEU A C 1
ATOM 714 O O . LEU A 1 88 ? 23.065 4.414 -32.351 1.00 81.50 88 LEU A O 1
ATOM 718 N N . ASP A 1 89 ? 21.333 5.345 -31.251 1.00 86.81 89 ASP A N 1
ATOM 719 C CA . ASP A 1 89 ? 20.681 5.919 -32.438 1.00 86.81 89 ASP A CA 1
ATOM 720 C C . ASP A 1 89 ? 21.611 6.894 -33.175 1.00 86.81 89 ASP A C 1
ATOM 722 O O . ASP A 1 89 ? 21.722 6.877 -34.403 1.00 86.81 89 ASP A O 1
ATOM 726 N N . ASP A 1 90 ? 22.321 7.742 -32.426 1.00 83.56 90 ASP A N 1
ATOM 727 C CA . ASP A 1 90 ? 23.302 8.665 -32.997 1.00 83.56 90 ASP A CA 1
ATOM 728 C C . ASP A 1 90 ? 24.475 7.909 -33.647 1.00 83.56 90 ASP A C 1
ATOM 730 O O . ASP A 1 90 ? 24.955 8.306 -34.711 1.00 83.56 90 ASP A O 1
ATOM 734 N N . CYS A 1 91 ? 24.926 6.798 -33.052 1.00 82.25 91 CYS A N 1
ATOM 735 C CA . CYS A 1 91 ? 25.940 5.934 -33.664 1.00 82.25 91 CYS A CA 1
ATOM 736 C C . CYS A 1 91 ? 25.421 5.252 -34.932 1.00 82.25 91 CYS A C 1
ATOM 738 O O . CYS A 1 91 ? 26.147 5.204 -35.923 1.00 82.25 91 CYS A O 1
ATOM 740 N N . GLN A 1 92 ? 24.180 4.763 -34.923 1.00 84.94 92 GLN A N 1
ATOM 741 C CA . GLN A 1 92 ? 23.554 4.137 -36.083 1.00 84.94 92 GLN A CA 1
ATOM 742 C C . GLN A 1 92 ? 23.516 5.107 -37.266 1.00 84.94 92 GLN A C 1
ATOM 744 O O . GLN A 1 92 ? 24.003 4.761 -38.338 1.00 84.94 92 GLN A O 1
ATOM 749 N N . LYS A 1 93 ? 23.062 6.349 -37.058 1.00 88.06 93 LYS A N 1
ATOM 750 C CA . LYS A 1 93 ? 23.037 7.378 -38.115 1.00 88.06 93 LYS A CA 1
ATOM 751 C C . LYS A 1 93 ? 24.420 7.651 -38.707 1.00 88.06 93 LYS A C 1
ATOM 753 O O . LYS A 1 93 ? 24.551 7.846 -39.914 1.00 88.06 93 LYS A O 1
ATOM 758 N N . LEU A 1 94 ? 25.460 7.677 -37.867 1.00 83.69 94 LEU A N 1
ATOM 759 C CA . LEU A 1 94 ? 26.839 7.862 -38.329 1.00 83.69 94 LEU A CA 1
ATOM 760 C C . LEU A 1 94 ? 27.316 6.683 -39.185 1.00 83.69 94 LEU A C 1
ATOM 762 O O . LEU A 1 94 ? 27.970 6.903 -40.203 1.00 83.69 94 LEU A O 1
ATOM 766 N N . ILE A 1 95 ? 26.980 5.452 -38.791 1.00 82.88 95 ILE A N 1
ATOM 767 C CA . ILE A 1 95 ? 27.311 4.244 -39.554 1.00 82.88 95 ILE A CA 1
ATOM 768 C C . ILE A 1 95 ? 26.559 4.232 -40.884 1.00 82.88 95 ILE A C 1
ATOM 770 O O . ILE A 1 95 ? 27.189 4.049 -41.918 1.00 82.88 95 ILE A O 1
ATOM 774 N N . GLU A 1 96 ? 25.248 4.473 -40.874 1.00 89.62 96 GLU A N 1
ATOM 775 C CA . GLU A 1 96 ? 24.413 4.527 -42.081 1.00 89.62 96 GLU A CA 1
ATOM 776 C C . GLU A 1 96 ? 24.941 5.563 -43.077 1.00 89.62 96 GLU A C 1
ATOM 778 O O . GLU A 1 96 ? 25.129 5.258 -44.253 1.00 89.62 96 GLU A O 1
ATOM 783 N N . HIS A 1 97 ? 25.273 6.770 -42.609 1.00 87.25 97 HIS A N 1
ATOM 784 C CA . HIS A 1 97 ? 25.882 7.788 -43.462 1.00 87.25 97 HIS A CA 1
ATOM 785 C C . HIS A 1 97 ? 27.238 7.342 -44.029 1.00 87.25 97 HIS A C 1
ATOM 787 O O . HIS A 1 97 ? 27.530 7.585 -45.203 1.00 87.25 97 HIS A O 1
ATOM 793 N N . GLY A 1 98 ? 28.061 6.682 -43.210 1.00 84.56 98 GLY A N 1
ATOM 794 C CA . GLY A 1 98 ? 29.355 6.168 -43.640 1.00 84.56 98 GLY A CA 1
ATOM 795 C C . GLY A 1 98 ? 29.244 5.059 -44.686 1.00 84.56 98 GLY A C 1
ATOM 796 O O . GLY A 1 98 ? 29.985 5.077 -45.668 1.00 84.56 98 GLY A O 1
ATOM 797 N N . VAL A 1 99 ? 28.288 4.141 -44.515 1.00 87.56 99 VAL A N 1
ATOM 798 C CA . VAL A 1 99 ? 27.972 3.081 -45.483 1.00 87.56 99 VAL A CA 1
ATOM 799 C C . VAL A 1 99 ? 27.508 3.688 -46.801 1.00 87.56 99 VAL A C 1
ATOM 801 O O . VAL A 1 99 ? 28.101 3.375 -47.826 1.00 87.56 99 VAL A O 1
ATOM 804 N N . ASN A 1 100 ? 26.550 4.619 -46.772 1.00 89.88 100 ASN A N 1
ATOM 805 C CA . ASN A 1 100 ? 26.061 5.285 -47.984 1.00 89.88 100 ASN A CA 1
ATOM 806 C C . ASN A 1 100 ? 27.195 6.018 -48.720 1.00 89.88 100 ASN A C 1
ATOM 808 O O . ASN A 1 100 ? 27.340 5.899 -49.929 1.00 89.88 100 ASN A O 1
ATOM 812 N N . THR A 1 101 ? 28.061 6.721 -47.981 1.00 87.06 101 THR A N 1
ATOM 813 C CA . THR A 1 101 ? 29.223 7.409 -48.573 1.00 87.06 101 THR A CA 1
ATOM 814 C C . THR A 1 101 ? 30.205 6.424 -49.213 1.00 87.06 101 THR A C 1
ATOM 816 O O . THR A 1 101 ? 30.788 6.717 -50.257 1.00 87.06 101 THR A O 1
ATOM 819 N N . ALA A 1 102 ? 30.430 5.269 -48.581 1.00 86.06 102 ALA A N 1
ATOM 820 C CA . ALA A 1 102 ? 31.290 4.226 -49.128 1.00 86.06 102 ALA A CA 1
ATOM 821 C C . ALA A 1 102 ? 30.664 3.567 -50.366 1.00 86.06 102 ALA A C 1
ATOM 823 O O . ALA A 1 102 ? 31.385 3.292 -51.320 1.00 86.06 102 ALA A O 1
ATOM 824 N N . GLU A 1 103 ? 29.348 3.358 -50.376 1.00 91.12 103 GLU A N 1
ATOM 825 C CA . GLU A 1 103 ? 28.598 2.817 -51.513 1.00 91.12 103 GLU A CA 1
ATOM 826 C C . GLU A 1 103 ? 28.651 3.762 -52.722 1.00 91.12 103 GLU A C 1
ATOM 828 O O . GLU A 1 103 ? 29.058 3.335 -53.804 1.00 91.12 103 GLU A O 1
ATOM 833 N N . ASP A 1 104 ? 28.388 5.059 -52.518 1.00 89.06 104 ASP A N 1
ATOM 834 C CA . ASP A 1 104 ? 28.539 6.096 -53.548 1.00 89.06 104 ASP A CA 1
ATOM 835 C C . ASP A 1 104 ? 29.964 6.102 -54.126 1.00 89.06 104 ASP A C 1
ATOM 837 O O . ASP A 1 104 ? 30.170 6.183 -55.340 1.00 89.06 104 ASP A O 1
ATOM 841 N N . LEU A 1 105 ? 30.973 5.991 -53.254 1.00 86.62 105 LEU A N 1
ATOM 842 C CA . LEU A 1 105 ? 32.373 5.953 -53.662 1.00 86.62 105 LEU A CA 1
ATOM 843 C C . LEU A 1 105 ? 32.690 4.699 -54.487 1.00 86.62 105 LEU A C 1
ATOM 845 O O . LEU A 1 105 ? 33.363 4.805 -55.510 1.00 86.62 105 LEU A O 1
ATOM 849 N N . VAL A 1 106 ? 32.224 3.522 -54.062 1.00 89.25 106 VAL A N 1
ATOM 850 C CA . VAL A 1 106 ? 32.411 2.270 -54.811 1.00 89.25 106 VAL A CA 1
ATOM 851 C C . VAL A 1 106 ? 31.783 2.391 -56.195 1.00 89.25 106 VAL A C 1
ATOM 853 O O . VAL A 1 106 ? 32.460 2.112 -57.183 1.00 89.25 106 VAL A O 1
ATOM 856 N N . GLN A 1 107 ? 30.552 2.896 -56.287 1.00 90.88 107 GLN A N 1
ATOM 857 C CA . GLN A 1 107 ? 29.863 3.079 -57.561 1.00 90.88 107 GLN A CA 1
ATOM 858 C C . GLN A 1 107 ? 30.606 4.062 -58.485 1.00 90.88 107 GLN A C 1
ATOM 860 O O . GLN A 1 107 ? 30.795 3.780 -59.671 1.00 90.88 107 GLN A O 1
ATOM 865 N N . GLU A 1 108 ? 31.077 5.200 -57.958 1.00 87.62 108 GLU A N 1
ATOM 866 C CA . GLU A 1 108 ? 31.921 6.144 -58.705 1.00 87.62 108 GLU A CA 1
ATOM 867 C C . GLU A 1 108 ? 33.210 5.477 -59.215 1.00 87.62 108 GLU A C 1
ATOM 869 O O . GLU A 1 108 ? 33.606 5.684 -60.368 1.00 87.62 108 GLU A O 1
ATOM 874 N N . GLY A 1 109 ? 33.850 4.658 -58.375 1.00 85.88 109 GLY A N 1
ATOM 875 C CA . GLY A 1 109 ? 35.062 3.915 -58.709 1.00 85.88 109 GLY A CA 1
ATOM 876 C C . GLY A 1 109 ? 34.840 2.876 -59.807 1.00 85.88 109 GLY A C 1
ATOM 877 O O . GLY A 1 109 ? 35.605 2.828 -60.770 1.00 85.88 109 GLY A O 1
ATOM 878 N N . GLU A 1 110 ? 33.771 2.086 -59.714 1.00 88.81 110 GLU A N 1
ATOM 879 C CA . GLU A 1 110 ? 33.400 1.090 -60.725 1.00 88.81 110 GLU A CA 1
ATOM 880 C C . GLU A 1 110 ? 33.138 1.740 -62.090 1.00 88.81 110 GLU A C 1
ATOM 882 O O . GLU A 1 110 ? 33.662 1.282 -63.109 1.00 88.81 110 GLU A O 1
ATOM 887 N N . ILE A 1 111 ? 32.408 2.862 -62.120 1.00 86.50 111 ILE A N 1
ATOM 888 C CA . ILE A 1 111 ? 32.166 3.637 -63.347 1.00 86.50 111 ILE A CA 1
ATOM 889 C C . ILE A 1 111 ? 33.484 4.165 -63.930 1.00 86.50 111 ILE A C 1
ATOM 891 O O . ILE A 1 111 ? 33.696 4.095 -65.144 1.00 86.50 111 ILE A O 1
ATOM 895 N N . ALA A 1 112 ? 34.377 4.694 -63.086 1.00 85.75 112 ALA A N 1
ATOM 896 C CA . ALA A 1 112 ? 35.670 5.213 -63.521 1.00 85.75 112 ALA A CA 1
ATOM 897 C C . ALA A 1 112 ? 36.565 4.110 -64.118 1.00 85.75 112 ALA A C 1
ATOM 899 O O . ALA A 1 112 ? 37.216 4.338 -65.137 1.00 85.75 112 ALA A O 1
ATOM 900 N N . ILE A 1 113 ? 36.554 2.907 -63.534 1.00 84.94 113 ILE A N 1
ATOM 901 C CA . ILE A 1 113 ? 37.299 1.742 -64.035 1.00 84.94 113 ILE A CA 1
ATOM 902 C C . ILE A 1 113 ? 36.745 1.273 -65.388 1.00 84.94 113 ILE A C 1
ATOM 904 O O . ILE A 1 113 ? 37.519 1.049 -66.321 1.00 84.94 113 ILE A O 1
ATOM 908 N N . LEU A 1 114 ? 35.419 1.166 -65.527 1.00 82.69 114 LEU A N 1
ATOM 909 C CA . LEU A 1 114 ? 34.770 0.763 -66.783 1.00 82.69 114 LEU A CA 1
ATOM 910 C C . LEU A 1 114 ? 35.016 1.760 -67.931 1.00 82.69 114 LEU A C 1
ATOM 912 O O . LEU A 1 114 ? 35.018 1.362 -69.095 1.00 82.69 114 LEU A O 1
ATOM 916 N N . GLY A 1 115 ? 35.252 3.039 -67.619 1.00 74.94 115 GLY A N 1
ATOM 917 C CA . GLY A 1 115 ? 35.529 4.100 -68.596 1.00 74.94 115 GLY A CA 1
ATOM 918 C C . GLY A 1 115 ? 36.895 4.025 -69.302 1.00 74.94 115 GLY A C 1
ATOM 919 O O . GLY A 1 115 ? 37.075 4.689 -70.324 1.00 74.94 115 GLY A O 1
ATOM 920 N N . GLY A 1 116 ? 37.840 3.212 -68.810 1.00 66.38 116 GLY A N 1
ATOM 921 C CA . GLY A 1 116 ? 39.158 2.987 -69.424 1.00 66.38 116 GLY A CA 1
ATOM 922 C C . GLY A 1 116 ? 40.166 4.152 -69.312 1.00 66.38 116 GLY A C 1
ATOM 923 O O . GLY A 1 116 ? 39.849 5.247 -68.863 1.00 66.38 116 GLY A O 1
ATOM 924 N N . ILE A 1 117 ? 41.416 3.920 -69.749 1.00 61.78 117 ILE A N 1
ATOM 925 C CA . ILE A 1 117 ? 42.583 4.837 -69.598 1.00 61.78 117 ILE A CA 1
ATOM 926 C C . ILE A 1 117 ? 42.637 5.927 -70.711 1.00 61.78 117 ILE A C 1
ATOM 928 O O . ILE A 1 117 ? 43.644 6.600 -70.906 1.00 61.78 117 ILE A O 1
ATOM 932 N N . GLY A 1 118 ? 41.553 6.109 -71.475 1.00 65.44 118 GLY A N 1
ATOM 933 C CA . GLY A 1 118 ? 41.459 7.092 -72.570 1.00 65.44 118 GLY A CA 1
ATOM 934 C C . GLY A 1 118 ? 41.088 8.513 -72.110 1.00 65.44 118 GLY A C 1
ATOM 935 O O . GLY A 1 118 ? 41.386 8.913 -70.989 1.00 65.44 118 GLY A O 1
ATOM 936 N N . GLU A 1 119 ? 40.371 9.279 -72.944 1.00 55.47 119 GLU A N 1
ATOM 937 C CA . GLU A 1 119 ? 39.920 10.666 -72.664 1.00 55.47 119 GLU A CA 1
ATOM 938 C C . GLU A 1 119 ? 39.079 10.837 -71.370 1.00 55.47 119 GLU A C 1
ATOM 940 O O . GLU A 1 119 ? 38.832 11.961 -70.946 1.00 55.47 119 GLU A O 1
ATOM 945 N N . GLN A 1 120 ? 38.690 9.752 -70.683 1.00 57.47 120 GLN A N 1
ATOM 946 C CA . GLN A 1 120 ? 38.013 9.773 -69.372 1.00 57.47 120 GLN A CA 1
ATOM 947 C C . GLN A 1 120 ? 38.961 9.672 -68.156 1.00 57.47 120 GLN A C 1
ATOM 949 O O . GLN A 1 120 ? 38.495 9.481 -67.030 1.00 57.47 120 GLN A O 1
ATOM 954 N N . ASN A 1 121 ? 40.275 9.853 -68.345 1.00 68.62 121 ASN A N 1
ATOM 955 C CA . ASN A 1 121 ? 41.284 9.848 -67.272 1.00 68.62 121 ASN A CA 1
ATOM 956 C C . ASN A 1 121 ? 40.972 10.850 -66.134 1.00 68.62 121 ASN A C 1
ATOM 958 O O . ASN A 1 121 ? 41.331 10.634 -64.979 1.00 68.62 121 ASN A O 1
ATOM 962 N N . GLU A 1 122 ? 40.225 11.916 -66.427 1.00 75.06 122 GLU A N 1
ATOM 963 C CA . GLU A 1 122 ? 39.780 12.891 -65.428 1.00 75.06 122 GLU A CA 1
ATOM 964 C C . GLU A 1 122 ? 38.869 12.272 -64.351 1.00 75.06 122 GLU A C 1
ATOM 966 O O . GLU A 1 122 ? 39.006 12.598 -63.173 1.00 75.06 122 GLU A O 1
ATOM 971 N N . LYS A 1 123 ? 37.989 11.320 -64.706 1.00 79.00 123 LYS A N 1
ATOM 972 C CA . LYS A 1 123 ? 37.118 10.633 -63.732 1.00 79.00 123 LYS A CA 1
ATOM 973 C C . LYS A 1 123 ? 37.910 9.707 -62.814 1.00 79.00 123 LYS A C 1
ATOM 975 O O . LYS A 1 123 ? 37.687 9.720 -61.607 1.00 79.00 123 LYS A O 1
ATOM 980 N N . LEU A 1 124 ? 38.867 8.962 -63.371 1.00 80.50 124 LEU A N 1
ATOM 981 C CA . LEU A 1 124 ? 39.792 8.115 -62.608 1.00 80.50 124 LEU A CA 1
ATOM 982 C C . LEU A 1 124 ? 40.653 8.944 -61.651 1.00 80.50 124 LEU A C 1
ATOM 984 O O . LEU A 1 124 ? 40.797 8.589 -60.479 1.00 80.50 124 LEU A O 1
ATOM 988 N N . TRP A 1 125 ? 41.186 10.073 -62.118 1.00 80.06 125 TRP A N 1
ATOM 989 C CA . TRP A 1 125 ? 41.978 10.978 -61.291 1.00 80.06 125 TRP A CA 1
ATOM 990 C C . TRP A 1 125 ? 41.140 11.632 -60.182 1.00 80.06 125 TRP A C 1
ATOM 992 O O . TRP A 1 125 ? 41.558 11.634 -59.022 1.00 80.06 125 TRP A O 1
ATOM 1002 N N . ASN A 1 126 ? 39.933 12.116 -60.502 1.00 82.69 126 ASN A N 1
ATOM 1003 C CA . ASN A 1 126 ? 39.006 12.706 -59.531 1.00 82.69 126 ASN A CA 1
ATOM 1004 C C . ASN A 1 126 ? 38.577 11.695 -58.462 1.00 82.69 126 ASN A C 1
ATOM 1006 O O . ASN A 1 126 ? 38.623 12.017 -57.274 1.00 82.69 126 ASN A O 1
ATOM 1010 N N . PHE A 1 127 ? 38.237 10.466 -58.861 1.00 85.25 127 PHE A N 1
ATOM 1011 C CA . PHE A 1 127 ? 37.940 9.377 -57.933 1.00 85.25 127 PHE A CA 1
ATOM 1012 C C . PHE A 1 127 ? 39.137 9.075 -57.025 1.00 85.25 127 PHE A C 1
ATOM 1014 O O . PHE A 1 127 ? 39.003 9.098 -55.806 1.00 85.25 127 PHE A O 1
ATOM 1021 N N . THR A 1 128 ? 40.328 8.868 -57.595 1.00 81.31 128 THR A N 1
ATOM 1022 C CA . THR A 1 128 ? 41.544 8.531 -56.830 1.00 81.31 128 THR A CA 1
ATOM 1023 C C . THR A 1 128 ? 41.902 9.632 -55.829 1.00 81.31 128 THR A C 1
ATOM 1025 O O . THR A 1 128 ? 42.306 9.357 -54.697 1.00 81.31 128 THR A O 1
ATOM 1028 N N . LYS A 1 129 ? 41.703 10.899 -56.214 1.00 81.75 129 LYS A N 1
ATOM 1029 C CA . LYS A 1 129 ? 41.862 12.050 -55.323 1.00 81.75 129 LYS A CA 1
ATOM 1030 C C . LYS A 1 129 ? 40.794 12.080 -54.227 1.00 81.75 129 LYS A C 1
ATOM 1032 O O . LYS A 1 129 ? 41.128 12.372 -53.087 1.00 81.75 129 LYS A O 1
ATOM 1037 N N . LYS A 1 130 ? 39.529 11.785 -54.533 1.00 82.06 130 LYS A N 1
ATOM 1038 C CA . LYS A 1 130 ? 38.443 11.737 -53.539 1.00 82.06 130 LYS A CA 1
ATOM 1039 C C . LYS A 1 130 ? 38.658 10.594 -52.542 1.00 82.06 130 LYS A C 1
ATOM 1041 O O . LYS A 1 130 ? 38.628 10.832 -51.340 1.00 82.06 130 LYS A O 1
ATOM 1046 N N . ALA A 1 131 ? 38.986 9.397 -53.027 1.00 80.94 131 ALA A N 1
ATOM 1047 C CA . ALA A 1 131 ? 39.260 8.214 -52.216 1.00 80.94 131 ALA A CA 1
ATOM 1048 C C . ALA A 1 131 ? 40.433 8.418 -51.242 1.00 80.94 131 ALA A C 1
ATOM 1050 O O . ALA A 1 131 ? 40.345 8.008 -50.088 1.00 80.94 131 ALA A O 1
ATOM 1051 N N . SER A 1 132 ? 41.499 9.115 -51.656 1.00 77.25 132 SER A N 1
ATOM 1052 C CA . SER A 1 132 ? 42.652 9.391 -50.782 1.00 77.25 132 SER A CA 1
ATOM 1053 C C . SER A 1 132 ? 42.358 10.364 -49.634 1.00 77.25 132 SER A C 1
ATOM 1055 O O . SER A 1 132 ? 43.126 10.420 -48.675 1.00 77.25 132 SE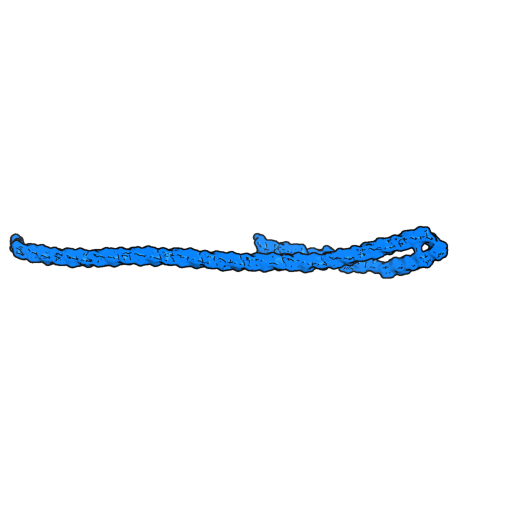R A O 1
ATOM 1057 N N . HIS A 1 133 ? 41.253 11.113 -49.705 1.00 71.44 133 HIS A N 1
ATOM 1058 C CA . HIS A 1 133 ? 40.845 12.071 -48.674 1.00 71.44 133 HIS A CA 1
ATOM 1059 C C . HIS A 1 133 ? 39.761 11.531 -47.729 1.00 71.44 133 HIS A C 1
ATOM 1061 O O . HIS A 1 133 ? 39.446 12.187 -46.734 1.00 71.44 133 HIS A O 1
ATOM 1067 N N . ILE A 1 134 ? 39.188 10.352 -47.993 1.00 68.75 134 ILE A N 1
ATOM 1068 C CA . ILE A 1 134 ? 38.149 9.780 -47.130 1.00 68.75 134 ILE A CA 1
ATOM 1069 C C . ILE A 1 134 ? 38.814 9.082 -45.941 1.00 68.75 134 ILE A C 1
ATOM 1071 O O . ILE A 1 134 ? 39.492 8.066 -46.072 1.00 68.75 134 ILE A O 1
ATOM 1075 N N . GLN A 1 135 ? 38.596 9.628 -44.744 1.00 62.16 135 GLN A N 1
ATOM 1076 C CA . GLN A 1 135 ? 39.095 9.065 -43.489 1.00 62.16 135 GLN A CA 1
ATOM 1077 C C . GLN A 1 135 ? 38.173 7.950 -42.964 1.00 62.16 135 GLN A C 1
ATOM 1079 O O . GLN A 1 135 ? 37.554 8.105 -41.911 1.00 62.16 135 GLN A O 1
ATOM 1084 N N . LEU A 1 136 ? 38.091 6.817 -43.675 1.00 60.09 136 LEU A N 1
ATOM 1085 C CA . LEU A 1 136 ? 37.302 5.640 -43.253 1.00 60.09 136 LEU A CA 1
ATOM 1086 C C . LEU A 1 136 ? 37.702 5.139 -41.849 1.00 60.09 136 LEU A C 1
ATOM 1088 O O . LEU A 1 136 ? 36.861 4.724 -41.054 1.00 60.09 136 LEU A O 1
ATOM 1092 N N . ASP A 1 137 ? 38.986 5.261 -41.510 1.00 56.75 137 ASP A N 1
ATOM 1093 C CA . ASP A 1 137 ? 39.567 4.817 -40.236 1.00 56.75 137 ASP A CA 1
ATOM 1094 C C . ASP A 1 137 ? 39.107 5.664 -39.025 1.00 56.75 137 ASP A C 1
ATOM 1096 O O . ASP A 1 137 ? 39.048 5.207 -37.878 1.00 56.75 137 ASP A O 1
ATOM 1100 N N . ARG A 1 138 ? 38.685 6.912 -39.274 1.00 58.53 138 ARG A N 1
ATOM 1101 C CA . ARG A 1 138 ? 38.189 7.821 -38.229 1.00 58.53 138 ARG A CA 1
ATOM 1102 C C . ARG A 1 138 ? 36.817 7.401 -37.702 1.00 58.53 138 ARG A C 1
ATOM 1104 O O . ARG A 1 138 ? 36.511 7.630 -36.532 1.00 58.53 138 ARG A O 1
ATOM 1111 N N . TRP A 1 139 ? 35.986 6.786 -38.543 1.00 59.50 139 TRP A N 1
ATOM 1112 C CA . TRP A 1 139 ? 34.671 6.292 -38.132 1.00 59.50 139 TRP A CA 1
ATOM 1113 C C . TRP A 1 139 ? 34.804 5.074 -37.217 1.00 59.50 139 TRP A C 1
ATOM 1115 O O . TRP A 1 139 ? 34.198 5.059 -36.148 1.00 59.50 139 TRP A O 1
ATOM 1125 N N . MET A 1 140 ? 35.685 4.124 -37.552 1.00 56.41 140 MET A N 1
ATOM 1126 C CA . MET A 1 140 ? 35.972 2.962 -36.698 1.00 56.41 140 MET A CA 1
ATOM 1127 C C . MET A 1 140 ? 36.510 3.363 -35.316 1.00 56.41 140 MET A C 1
ATOM 1129 O O . MET A 1 140 ? 36.000 2.894 -34.298 1.00 56.41 140 MET A O 1
ATOM 1133 N N . THR A 1 141 ? 37.464 4.295 -35.260 1.00 58.16 141 THR A N 1
ATOM 1134 C CA . THR A 1 141 ? 38.062 4.761 -33.994 1.00 58.16 141 THR A CA 1
ATOM 1135 C C . THR A 1 141 ? 37.114 5.598 -33.124 1.00 58.16 141 THR A C 1
ATOM 1137 O O . THR A 1 141 ? 37.217 5.559 -31.898 1.00 58.16 141 THR A O 1
ATOM 1140 N N . THR A 1 142 ? 36.154 6.318 -33.718 1.00 60.28 142 THR A N 1
ATOM 1141 C CA . THR A 1 142 ? 35.169 7.126 -32.967 1.00 60.28 142 THR A CA 1
ATOM 1142 C C . THR A 1 142 ? 34.005 6.283 -32.425 1.00 60.28 142 THR A C 1
ATOM 1144 O O . THR A 1 142 ? 33.429 6.610 -31.385 1.00 60.28 142 THR A O 1
ATOM 1147 N N . LEU A 1 143 ? 33.650 5.192 -33.110 1.00 56.28 143 LEU A N 1
ATOM 1148 C CA . LEU A 1 143 ? 32.487 4.362 -32.780 1.00 56.28 143 LEU A CA 1
ATOM 1149 C C . LEU A 1 143 ? 32.801 3.234 -31.786 1.00 56.28 143 LEU A C 1
ATOM 1151 O O . LEU A 1 143 ? 31.935 2.871 -30.989 1.00 56.28 143 LEU A O 1
ATOM 1155 N N . GLN A 1 144 ? 34.033 2.713 -31.772 1.00 54.75 144 GLN A N 1
ATOM 1156 C CA . GLN A 1 144 ? 34.426 1.578 -30.925 1.00 54.75 144 GLN A CA 1
ATOM 1157 C C . GLN A 1 144 ? 34.083 1.757 -29.430 1.00 54.75 144 GLN A C 1
ATOM 1159 O O . GLN A 1 144 ? 33.416 0.883 -28.881 1.00 54.75 144 GLN A O 1
ATOM 1164 N N . PRO A 1 145 ? 34.418 2.885 -28.766 1.00 56.00 145 PRO A N 1
ATOM 1165 C CA . PRO A 1 145 ? 34.107 3.077 -27.345 1.00 56.00 145 PRO A CA 1
ATOM 1166 C C . PRO A 1 145 ? 32.607 3.226 -27.049 1.00 56.00 145 PRO A C 1
ATOM 1168 O O . PRO A 1 145 ? 32.172 2.951 -25.932 1.00 56.00 145 PRO A O 1
ATOM 1171 N N . ARG A 1 146 ? 31.814 3.678 -28.032 1.00 54.94 146 ARG A N 1
ATOM 1172 C CA . ARG A 1 146 ? 30.370 3.928 -27.884 1.00 54.94 146 ARG A CA 1
ATOM 1173 C C . ARG A 1 146 ? 29.540 2.652 -28.015 1.00 54.94 146 ARG A C 1
ATOM 1175 O O . ARG A 1 146 ? 28.515 2.531 -27.358 1.00 54.94 146 ARG A O 1
ATOM 1182 N N . ILE A 1 147 ? 30.010 1.696 -28.816 1.00 53.25 147 ILE A N 1
ATOM 1183 C CA . ILE A 1 147 ? 29.343 0.406 -29.043 1.00 53.25 147 ILE A CA 1
ATOM 1184 C C . ILE A 1 147 ? 29.713 -0.608 -27.948 1.00 53.25 147 ILE A C 1
ATOM 1186 O O . ILE A 1 147 ? 28.875 -1.397 -27.523 1.00 53.25 147 ILE A O 1
ATOM 1190 N N . THR A 1 148 ? 30.947 -0.574 -27.431 1.00 52.62 148 THR A N 1
ATOM 1191 C CA . THR A 1 148 ? 31.405 -1.495 -26.370 1.00 52.62 148 THR A CA 1
ATOM 1192 C C . THR A 1 148 ? 31.082 -1.016 -24.952 1.00 52.62 148 THR A C 1
ATOM 1194 O O . THR A 1 148 ? 31.539 -1.619 -23.979 1.00 52.62 148 THR A O 1
ATOM 1197 N N . GLY A 1 149 ? 30.332 0.081 -24.810 1.00 51.81 149 GLY A N 1
ATOM 1198 C CA . GLY A 1 149 ? 29.942 0.678 -23.536 1.00 51.81 149 GLY A CA 1
ATOM 1199 C C . GLY A 1 149 ? 28.963 -0.194 -22.745 1.00 51.81 149 GLY A C 1
ATOM 1200 O O . GLY A 1 149 ? 27.801 0.151 -22.598 1.00 51.81 149 GLY A O 1
ATOM 1201 N N . SER A 1 150 ? 29.473 -1.277 -22.157 1.00 51.09 150 SER A N 1
ATOM 1202 C CA . SER A 1 150 ? 28.880 -2.183 -21.150 1.00 51.09 150 SER A CA 1
ATOM 1203 C C . SER A 1 150 ? 28.227 -1.481 -19.929 1.00 51.09 150 SER A C 1
ATOM 1205 O O . SER A 1 150 ? 27.641 -2.112 -19.051 1.00 51.09 150 SER A O 1
ATOM 1207 N N . SER A 1 151 ? 28.299 -0.152 -19.849 1.00 53.28 151 SER A N 1
ATOM 1208 C CA . SER A 1 151 ? 27.886 0.647 -18.694 1.00 53.28 151 SER A CA 1
ATOM 1209 C C . SER A 1 151 ? 26.367 0.784 -18.539 1.00 53.28 151 SER A C 1
ATOM 1211 O O . SER A 1 151 ? 25.884 0.866 -17.414 1.00 53.28 151 SER A O 1
ATOM 1213 N N . SER A 1 152 ? 25.602 0.807 -19.632 1.00 51.25 152 SER A N 1
ATOM 1214 C CA . SER A 1 152 ? 24.163 1.114 -19.610 1.00 51.25 152 SER A CA 1
ATOM 1215 C C . SER A 1 152 ? 23.286 -0.088 -19.250 1.00 51.25 152 SER A C 1
ATOM 1217 O O . SER A 1 152 ? 22.422 0.028 -18.383 1.00 51.25 152 SER A O 1
ATOM 1219 N N . ALA A 1 153 ? 23.570 -1.273 -19.803 1.00 54.25 153 ALA A N 1
ATOM 1220 C CA . ALA A 1 153 ? 22.908 -2.518 -19.393 1.00 54.25 153 ALA A CA 1
ATOM 1221 C C . ALA A 1 153 ? 23.143 -2.829 -17.900 1.00 54.25 153 ALA A C 1
ATOM 1223 O O . ALA A 1 153 ? 22.252 -3.321 -17.211 1.00 54.25 153 ALA A O 1
ATOM 1224 N N . ASN A 1 154 ? 24.316 -2.463 -17.367 1.00 58.41 154 ASN A N 1
ATOM 1225 C CA . ASN A 1 154 ? 24.624 -2.609 -15.946 1.00 58.41 154 ASN A CA 1
ATOM 1226 C C . ASN A 1 154 ? 23.768 -1.701 -15.043 1.00 58.41 154 ASN A C 1
ATOM 1228 O O . ASN A 1 154 ? 23.474 -2.108 -13.923 1.00 58.41 154 ASN A O 1
ATOM 1232 N N . ALA A 1 155 ? 23.328 -0.520 -15.496 1.00 58.56 155 ALA A N 1
ATOM 1233 C CA . ALA A 1 155 ? 22.531 0.403 -14.679 1.00 58.56 155 ALA A CA 1
ATOM 1234 C C . ALA A 1 155 ? 21.126 -0.150 -14.373 1.00 58.56 155 ALA A C 1
ATOM 1236 O O . ALA A 1 155 ? 20.720 -0.195 -13.210 1.00 58.56 155 ALA A O 1
ATOM 1237 N N . LEU A 1 156 ? 20.427 -0.673 -15.387 1.00 62.34 156 LEU A N 1
ATOM 1238 C CA . LEU A 1 156 ? 19.129 -1.336 -15.200 1.00 62.34 156 LEU A CA 1
ATOM 1239 C C . LEU A 1 156 ? 19.269 -2.633 -14.388 1.00 62.34 156 LEU A C 1
ATOM 1241 O O . LEU A 1 156 ? 18.443 -2.913 -13.520 1.00 62.34 156 LEU A O 1
ATOM 1245 N N . GLN A 1 157 ? 20.358 -3.387 -14.586 1.00 60.97 157 GLN A N 1
ATOM 1246 C CA . GLN A 1 157 ? 20.644 -4.589 -13.796 1.00 60.97 157 GLN A CA 1
ATOM 1247 C C . GLN A 1 157 ? 20.924 -4.280 -12.311 1.00 60.97 157 GLN A C 1
ATOM 1249 O O . GLN A 1 157 ? 20.601 -5.098 -11.450 1.00 60.97 157 GLN A O 1
ATOM 1254 N N . ILE A 1 158 ? 21.532 -3.128 -11.994 1.00 60.41 158 ILE A N 1
ATOM 1255 C CA . ILE A 1 158 ? 21.767 -2.658 -10.616 1.00 60.41 158 ILE A CA 1
ATOM 1256 C C . ILE A 1 158 ? 20.447 -2.267 -9.947 1.00 60.41 158 ILE A C 1
ATOM 1258 O O . ILE A 1 158 ? 20.218 -2.651 -8.799 1.00 60.41 158 ILE A O 1
ATOM 1262 N N . ILE A 1 159 ? 19.564 -1.561 -10.661 1.00 60.28 159 ILE A N 1
ATOM 1263 C CA . ILE A 1 159 ? 18.223 -1.236 -10.157 1.00 60.28 159 ILE A CA 1
ATOM 1264 C C . ILE A 1 159 ? 17.461 -2.529 -9.867 1.00 60.28 159 ILE A C 1
ATOM 1266 O O . ILE A 1 159 ? 16.996 -2.706 -8.745 1.00 60.28 159 ILE A O 1
ATOM 1270 N N . LEU A 1 160 ? 17.436 -3.483 -10.805 1.00 59.62 160 LEU A N 1
ATOM 1271 C CA . LEU A 1 160 ? 16.783 -4.779 -10.596 1.00 59.62 160 LEU A CA 1
ATOM 1272 C C . LEU A 1 160 ? 17.300 -5.492 -9.333 1.00 59.62 160 LEU A C 1
ATOM 1274 O O . LEU A 1 160 ? 16.504 -5.912 -8.503 1.00 59.62 160 LEU A O 1
ATOM 1278 N N . LYS A 1 161 ? 18.627 -5.559 -9.148 1.00 60.78 161 LYS A N 1
ATOM 1279 C CA . LYS A 1 161 ? 19.270 -6.198 -7.982 1.00 60.78 161 LYS A CA 1
ATOM 1280 C C . LYS A 1 161 ? 19.024 -5.486 -6.651 1.00 60.78 161 LYS A C 1
ATOM 1282 O O . LYS A 1 161 ? 19.247 -6.085 -5.608 1.00 60.78 161 LYS A O 1
ATOM 1287 N N . THR A 1 162 ? 18.624 -4.217 -6.666 1.00 63.41 162 THR A N 1
ATOM 1288 C CA . THR A 1 162 ? 18.339 -3.455 -5.439 1.00 63.41 162 THR A CA 1
ATOM 1289 C C . THR A 1 162 ? 16.941 -3.771 -4.892 1.00 63.41 162 THR A C 1
ATOM 1291 O O . THR A 1 162 ? 16.691 -3.578 -3.704 1.00 63.41 162 THR A O 1
ATOM 1294 N N . TYR A 1 163 ? 16.040 -4.282 -5.739 1.00 60.88 163 TYR A N 1
ATOM 1295 C CA . TYR A 1 163 ? 14.637 -4.542 -5.399 1.00 60.88 163 TYR A CA 1
ATOM 1296 C C . TYR A 1 163 ? 14.229 -6.032 -5.472 1.00 60.88 163 TYR A C 1
ATOM 1298 O O . TYR A 1 163 ? 13.055 -6.336 -5.263 1.00 60.88 163 TYR A O 1
ATOM 1306 N N . THR A 1 164 ? 15.172 -6.950 -5.728 1.00 53.06 164 THR A N 1
ATOM 1307 C CA . THR A 1 164 ? 15.013 -8.423 -5.650 1.00 53.06 164 THR A CA 1
ATOM 1308 C C . THR A 1 164 ? 15.840 -9.009 -4.519 1.00 53.06 164 THR A C 1
ATOM 1310 O O . THR A 1 164 ? 15.295 -9.832 -3.755 1.00 53.06 164 THR A O 1
#

Radius of gyration: 50.69 Å; chains: 1; bounding box: 86×31×154 Å

InterPro domains:
  IPR060586 CRLF3, N-terminal coiled-coil domain [PF27984] (15-138)

Secondary structure (DSSP, 8-state):
-PPPHHHHHHHHHHHHHHHHHHHHHHHHHHHHHHHHHHHHHHHHHHHHHHHHHHHHHHHHHHHHHHHHHHHHHHHHHHHHHHHHHHHHHHHHHHHHHHHHHHHHHHHHHHHHHHT-SSTTHHHHHHHHHHHHH--HHHHHHHHHHHHS-THHHHHHHHHHHHH-

pLDDT: mean 83.65, std 15.85, range [49.5, 98.88]

Foldseek 3Di:
DDPDPVVVVVVVVVVVVVVVVVVVVVVVVVVVVVVVVVVVVVVVVVVVVVVVVVVVVVVVVVVVVVVVVVVVLVVVVVVLVVVLVVLVVVLVVLVVVLVVVVVVLVVLCVVLVVVDPPPSVVSVVVSVVVVVPDPSVVSVVVCVCSVPCPPSVVVVVVSVVVVD

Sequence (164 aa):
MELEPELLLQEARESVEAAQSYRRELGQRLQGLREARRQIKESASQTRDVLKQHFNDLKGTLGKLLDERLVTLLQEVDTIEQETIKPLDDCQKLIEHGVNTAEDLVQEGEIAILGGIGEQNEKLWNFTKKASHIQLDRWMTTLQPRITGSSSANALQIILKTYT

Organism: NCBI:txid286419